Protein AF-A0A8K1DC63-F1 (afdb_monomer_lite)

Sequence (142 aa):
MRAGPGRELLTQSHGPQDRSTDWTVVTVDLSNTSQDLTVHHMGLDSEYFLIGDTAHTPLQIEIAPMIIKGKITGLMLCAHCMHPPFYLEEGQILAQAIPVPAEITADGKSPEGYWAEVVGEDRPSMACNIVCGSDCLHVDCV

Structure (mmCIF, N/CA/C/O backbone):
data_AF-A0A8K1DC63-F1
#
_entry.id   AF-A0A8K1DC63-F1
#
loop_
_atom_site.group_PDB
_atom_site.id
_atom_site.type_symbol
_atom_site.label_atom_id
_atom_site.label_alt_id
_atom_site.label_comp_id
_atom_site.label_asym_id
_atom_site.label_entity_id
_atom_site.label_seq_id
_atom_site.pdbx_PDB_ins_code
_atom_site.Cartn_x
_atom_site.Cartn_y
_atom_site.Cartn_z
_atom_site.occupancy
_atom_site.B_iso_or_equiv
_atom_site.auth_seq_id
_atom_site.auth_comp_id
_atom_site.auth_asym_id
_atom_site.auth_atom_id
_atom_site.pdbx_PDB_model_num
ATOM 1 N N . MET A 1 1 ? 21.042 17.147 -1.473 1.00 28.27 1 MET A N 1
ATOM 2 C CA . MET A 1 1 ? 19.716 16.677 -1.025 1.00 28.27 1 MET A CA 1
ATOM 3 C C . MET A 1 1 ? 19.003 16.146 -2.255 1.00 28.27 1 MET A C 1
ATOM 5 O O . MET A 1 1 ? 18.683 16.944 -3.125 1.00 28.27 1 MET A O 1
ATOM 9 N N . ARG A 1 2 ? 18.884 14.822 -2.413 1.00 24.67 2 ARG A N 1
ATOM 10 C CA . ARG A 1 2 ? 17.981 14.254 -3.424 1.00 24.67 2 ARG A CA 1
ATOM 11 C C . ARG A 1 2 ? 16.580 14.318 -2.828 1.00 24.67 2 ARG A C 1
ATOM 13 O O . ARG A 1 2 ? 16.400 13.871 -1.701 1.00 24.67 2 ARG A O 1
ATOM 20 N N . ALA A 1 3 ? 15.643 14.928 -3.544 1.00 28.52 3 ALA A N 1
ATOM 21 C CA . ALA A 1 3 ? 14.229 14.763 -3.247 1.00 28.52 3 ALA A CA 1
ATOM 22 C C . ALA A 1 3 ? 13.909 13.267 -3.388 1.00 28.52 3 ALA A C 1
ATOM 24 O O . ALA A 1 3 ? 14.286 12.664 -4.396 1.00 28.52 3 ALA A O 1
ATOM 25 N N . GLY A 1 4 ? 13.312 12.665 -2.359 1.00 37.59 4 GLY A N 1
ATOM 26 C CA . GLY A 1 4 ? 12.776 11.310 -2.468 1.00 37.59 4 GLY A CA 1
ATOM 27 C C . GLY A 1 4 ? 11.675 11.269 -3.535 1.00 37.59 4 GLY A C 1
ATOM 28 O O . GLY A 1 4 ? 11.084 12.314 -3.826 1.00 37.59 4 GLY A O 1
ATOM 29 N N . PRO A 1 5 ? 11.412 10.108 -4.154 1.00 50.84 5 PRO A N 1
ATOM 30 C CA . PRO A 1 5 ? 10.283 9.970 -5.064 1.00 50.84 5 PRO A CA 1
ATOM 31 C C . PRO A 1 5 ? 8.990 10.350 -4.327 1.00 50.84 5 PRO A C 1
ATOM 33 O O . PRO A 1 5 ? 8.779 9.923 -3.192 1.00 50.84 5 PRO A O 1
ATOM 36 N N . GLY A 1 6 ? 8.158 11.191 -4.948 1.00 62.94 6 GLY A N 1
ATOM 37 C CA . GLY A 1 6 ? 6.874 11.599 -4.379 1.00 62.94 6 GLY A CA 1
ATOM 38 C C . GLY A 1 6 ? 6.039 10.364 -4.049 1.00 62.94 6 GLY A C 1
ATOM 39 O O . GLY A 1 6 ? 5.796 9.533 -4.923 1.00 62.94 6 GLY A O 1
ATOM 40 N N . ARG A 1 7 ? 5.669 10.206 -2.776 1.00 72.88 7 ARG A N 1
ATOM 41 C CA . ARG A 1 7 ? 4.740 9.161 -2.345 1.00 72.88 7 ARG A CA 1
ATOM 42 C C . ARG A 1 7 ? 3.310 9.674 -2.414 1.00 72.88 7 ARG A C 1
ATOM 44 O O . ARG A 1 7 ? 3.044 10.834 -2.110 1.00 72.88 7 ARG A O 1
ATOM 51 N N . GLU A 1 8 ? 2.396 8.772 -2.721 1.00 82.38 8 GLU A N 1
ATOM 52 C CA . GLU A 1 8 ? 0.964 9.051 -2.750 1.00 82.38 8 GLU A CA 1
ATOM 53 C C . GLU A 1 8 ? 0.298 8.404 -1.537 1.00 82.38 8 GLU A C 1
ATOM 55 O O . GLU A 1 8 ? 0.579 7.253 -1.215 1.00 82.38 8 GLU A O 1
ATOM 60 N N . LEU A 1 9 ? -0.586 9.121 -0.845 1.00 87.50 9 LEU A N 1
ATOM 61 C CA . LEU A 1 9 ? -1.304 8.578 0.312 1.00 87.50 9 LEU A CA 1
ATOM 62 C C . LEU A 1 9 ? -2.630 7.964 -0.124 1.00 87.50 9 LEU A C 1
ATOM 64 O O . LEU A 1 9 ? -3.325 8.527 -0.970 1.00 87.50 9 LEU A O 1
ATOM 68 N N . LEU A 1 10 ? -2.994 6.838 0.485 1.00 85.56 10 LEU A N 1
ATOM 69 C CA . LEU A 1 10 ? -4.225 6.110 0.205 1.00 85.56 10 LEU A CA 1
ATOM 70 C C . LEU A 1 10 ? -5.147 6.130 1.419 1.00 85.56 10 LEU A C 1
ATOM 72 O O . LEU A 1 10 ? -4.746 5.765 2.527 1.00 85.56 10 LEU A O 1
ATOM 76 N N . THR A 1 11 ? -6.392 6.528 1.193 1.00 91.19 11 THR A N 1
ATOM 77 C CA . THR A 1 11 ? -7.428 6.638 2.217 1.00 91.19 11 THR A CA 1
ATOM 78 C C . THR A 1 11 ? -8.506 5.592 2.034 1.00 91.19 11 THR A C 1
ATOM 80 O O . THR A 1 11 ? -8.866 5.260 0.907 1.00 91.19 11 THR A O 1
ATOM 83 N N . GLN A 1 12 ? -9.080 5.115 3.133 1.00 89.50 12 GLN A N 1
ATOM 84 C CA . GLN A 1 12 ? -10.280 4.290 3.093 1.00 89.50 12 GLN A CA 1
ATOM 85 C C . GLN A 1 12 ? -11.427 5.004 2.365 1.00 89.50 12 GLN A C 1
ATOM 87 O O . GLN A 1 12 ? -11.739 6.155 2.655 1.00 89.50 12 GLN A O 1
ATOM 92 N N . SER A 1 13 ? -12.078 4.281 1.458 1.00 84.62 13 SER A N 1
ATOM 93 C CA . SER A 1 13 ? -13.110 4.814 0.553 1.00 84.62 13 SER A CA 1
ATOM 94 C C . SER A 1 13 ? -14.556 4.602 1.014 1.00 84.62 13 SER A C 1
ATOM 96 O O . SER A 1 13 ? -15.466 5.207 0.463 1.00 84.62 13 SER A O 1
ATOM 98 N N . HIS A 1 14 ? -14.790 3.717 1.982 1.00 80.56 14 HIS A N 1
ATOM 99 C CA . HIS A 1 14 ? -16.133 3.361 2.453 1.00 80.56 14 HIS A CA 1
ATOM 100 C C . HIS A 1 14 ? -16.271 3.644 3.951 1.00 80.56 14 HIS A C 1
ATOM 102 O O . HIS A 1 14 ? -15.262 3.776 4.630 1.00 80.56 14 HIS A O 1
ATOM 108 N N . GLY A 1 15 ? -17.502 3.709 4.464 1.00 69.56 15 GLY A N 1
ATOM 109 C CA . GLY A 1 15 ? -17.814 4.015 5.866 1.00 69.56 15 GLY A CA 1
ATOM 110 C C . GLY A 1 15 ? -17.191 3.077 6.916 1.00 69.56 15 GLY A C 1
ATOM 111 O O . GLY A 1 15 ? -16.532 2.093 6.565 1.00 69.56 15 GLY A O 1
ATOM 112 N N . PRO A 1 16 ? -17.416 3.361 8.213 1.00 68.50 16 PRO A N 1
ATOM 113 C CA . PRO A 1 16 ? -16.760 2.664 9.307 1.00 68.50 16 PRO A CA 1
ATOM 114 C C . PRO A 1 16 ? -16.935 1.148 9.249 1.00 68.50 16 PRO A C 1
ATOM 116 O O . PRO A 1 16 ? -18.055 0.641 9.175 1.00 68.50 16 PRO A O 1
ATOM 119 N N . GLN A 1 17 ? -15.819 0.421 9.297 1.00 73.69 17 GLN A N 1
ATOM 120 C CA . GLN A 1 17 ? -15.811 -1.041 9.255 1.00 73.69 17 GLN A CA 1
ATOM 121 C C . GLN A 1 17 ? -15.078 -1.602 10.475 1.00 73.69 17 GLN A C 1
ATOM 123 O O . GLN A 1 17 ? -13.911 -1.273 10.700 1.00 73.69 17 GLN A O 1
ATOM 128 N N . ASP A 1 18 ? -15.773 -2.460 11.226 1.00 74.75 18 ASP A N 1
ATOM 129 C CA . ASP A 1 18 ? -15.212 -3.221 12.345 1.00 74.75 18 ASP A CA 1
ATOM 130 C C . ASP A 1 18 ? -14.209 -4.259 11.828 1.00 74.75 18 ASP A C 1
ATOM 132 O O . ASP A 1 18 ? -14.467 -4.957 10.837 1.00 74.75 18 ASP A O 1
ATOM 136 N N . ARG A 1 19 ? -13.044 -4.336 12.471 1.00 79.69 19 ARG A N 1
ATOM 137 C CA . ARG A 1 19 ? -11.954 -5.226 12.070 1.00 79.69 19 ARG A CA 1
ATOM 138 C C . ARG A 1 19 ? -11.794 -6.375 13.049 1.00 79.69 19 ARG A C 1
ATOM 140 O O . ARG A 1 19 ? -11.840 -6.185 14.257 1.00 79.69 19 ARG A O 1
ATOM 147 N N . SER A 1 20 ? -11.564 -7.560 12.488 1.00 78.00 20 SER A N 1
ATOM 148 C CA . SER A 1 20 ? -11.219 -8.794 13.200 1.00 78.00 20 SER A CA 1
ATOM 149 C C . SER A 1 20 ? -9.698 -9.002 13.205 1.00 78.00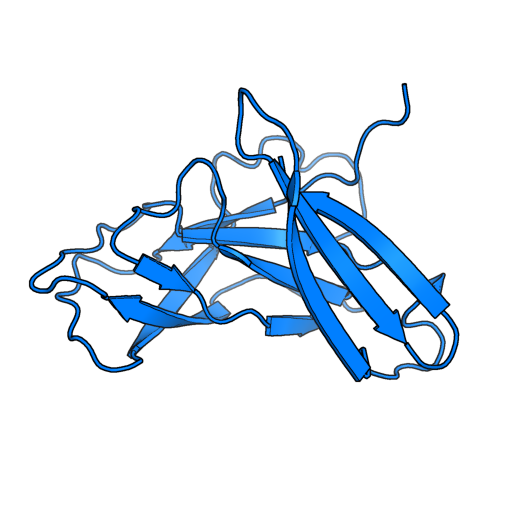 20 SER A C 1
ATOM 151 O O . SER A 1 20 ? -8.974 -8.345 12.457 1.00 78.00 20 SER A O 1
ATOM 153 N N . THR A 1 21 ? -9.228 -9.975 13.986 1.00 84.00 21 THR A N 1
ATOM 154 C CA . THR A 1 21 ? -7.865 -10.526 13.892 1.00 84.00 21 THR A CA 1
ATOM 155 C C . THR A 1 21 ? -7.606 -11.302 12.598 1.00 84.00 21 THR A C 1
ATOM 157 O O . THR A 1 21 ? -6.511 -11.806 12.396 1.00 84.00 21 THR A O 1
ATOM 160 N N . ASP A 1 22 ? -8.598 -11.464 11.725 1.00 88.38 22 ASP A N 1
ATOM 161 C CA . ASP A 1 22 ? -8.389 -12.064 10.408 1.00 88.38 22 ASP A CA 1
ATOM 162 C C . ASP A 1 22 ? -7.963 -11.004 9.386 1.00 88.38 22 ASP A C 1
ATOM 164 O O . ASP A 1 22 ? -8.317 -9.826 9.490 1.00 88.38 22 ASP A O 1
ATOM 168 N N . TRP A 1 23 ? -7.240 -11.430 8.348 1.00 90.31 23 TRP A N 1
ATOM 169 C CA . TRP A 1 23 ? -6.990 -10.586 7.182 1.00 90.31 23 TRP A CA 1
ATOM 170 C C . TRP A 1 23 ? -8.311 -10.258 6.484 1.00 90.31 23 TRP A C 1
ATOM 172 O O . TRP A 1 23 ? -9.064 -11.145 6.081 1.00 90.31 23 TRP A O 1
ATOM 182 N N . THR A 1 24 ? -8.581 -8.969 6.309 1.00 90.12 24 THR A N 1
ATOM 183 C CA . THR A 1 24 ? -9.796 -8.457 5.671 1.00 90.12 24 THR A CA 1
ATOM 184 C C . THR A 1 24 ? -9.446 -7.555 4.503 1.00 90.12 24 THR A C 1
ATOM 186 O O . THR A 1 24 ? -8.439 -6.854 4.527 1.00 90.12 24 THR A O 1
ATOM 189 N N . VAL A 1 25 ? -10.292 -7.539 3.476 1.00 90.62 25 VAL A N 1
ATOM 190 C CA . VAL A 1 25 ? -10.117 -6.611 2.358 1.00 90.62 25 VAL A CA 1
ATOM 191 C C . VAL A 1 25 ? -10.615 -5.220 2.767 1.00 90.62 25 VAL A C 1
ATOM 193 O O . VAL A 1 25 ? -11.702 -5.073 3.334 1.00 90.62 25 VAL A O 1
ATOM 196 N N . VAL A 1 26 ? -9.811 -4.198 2.487 1.00 90.75 26 VAL A N 1
ATOM 197 C CA . VAL A 1 26 ? -10.163 -2.776 2.562 1.00 90.75 26 VAL A CA 1
ATOM 198 C C . VAL A 1 26 ? -10.134 -2.193 1.163 1.00 90.75 26 VAL A C 1
ATOM 200 O O . VAL A 1 26 ? -9.275 -2.556 0.364 1.00 90.75 26 VAL A 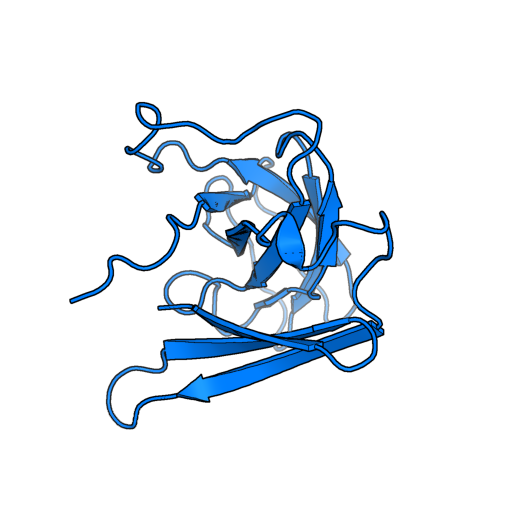O 1
ATOM 203 N N . THR A 1 27 ? -11.052 -1.278 0.867 1.00 91.81 27 THR A N 1
ATOM 204 C CA . THR A 1 27 ? -10.992 -0.511 -0.382 1.00 91.81 27 THR A CA 1
ATOM 205 C C . THR A 1 27 ? -10.409 0.862 -0.089 1.00 91.81 27 THR A C 1
ATOM 207 O O . THR A 1 27 ? -10.899 1.562 0.804 1.00 91.81 27 THR A O 1
ATOM 210 N N . VAL A 1 28 ? -9.391 1.259 -0.842 1.00 90.38 28 VAL A N 1
ATOM 211 C CA . VAL A 1 28 ? -8.705 2.541 -0.693 1.00 90.38 28 VAL A CA 1
ATOM 212 C C . VAL A 1 28 ? -8.656 3.308 -2.009 1.00 90.38 28 VAL A C 1
ATOM 214 O O . VAL A 1 28 ? -8.597 2.727 -3.093 1.00 90.38 28 VAL A O 1
ATOM 217 N N . ASP A 1 29 ? -8.639 4.625 -1.886 1.00 89.31 29 ASP A N 1
ATOM 218 C CA . ASP A 1 29 ? -8.501 5.579 -2.980 1.00 89.31 29 ASP A CA 1
ATOM 219 C C . ASP A 1 29 ? -7.359 6.553 -2.695 1.00 89.31 29 ASP A C 1
ATOM 221 O O . ASP A 1 29 ? -6.875 6.646 -1.568 1.00 89.31 29 ASP A O 1
ATOM 225 N N . LEU A 1 30 ? -6.923 7.286 -3.720 1.00 86.00 30 LEU A N 1
ATOM 226 C CA . LEU A 1 30 ? -5.966 8.379 -3.552 1.00 86.00 30 LEU A CA 1
ATOM 227 C C . LEU A 1 30 ? -6.524 9.440 -2.600 1.00 86.00 30 LEU A C 1
ATOM 229 O O . LEU A 1 30 ? -7.657 9.898 -2.752 1.00 86.00 30 LEU A O 1
ATOM 233 N N . SER A 1 31 ? -5.697 9.867 -1.651 1.00 78.25 31 SER A N 1
ATOM 234 C CA . SER A 1 31 ? -6.042 10.939 -0.727 1.00 78.25 31 SER A CA 1
ATOM 235 C C . SER A 1 31 ? -6.177 12.275 -1.456 1.00 78.25 31 SER A C 1
ATOM 237 O O . SER A 1 31 ? -5.286 12.688 -2.199 1.00 78.25 31 SER A O 1
ATOM 239 N N . ASN A 1 32 ? -7.224 13.036 -1.127 1.00 66.81 32 ASN A N 1
ATOM 240 C CA . ASN A 1 32 ? -7.397 14.422 -1.582 1.00 66.81 32 ASN A CA 1
ATOM 241 C C . ASN A 1 32 ? -6.295 15.375 -1.069 1.00 66.81 32 ASN A C 1
ATOM 243 O O . ASN A 1 32 ? -6.179 16.501 -1.548 1.00 66.81 32 ASN A O 1
ATOM 247 N N . THR A 1 33 ? -5.502 14.955 -0.073 1.00 55.78 33 THR A N 1
ATOM 248 C CA . THR A 1 33 ? -4.337 15.707 0.427 1.00 55.78 33 THR A CA 1
ATOM 249 C C . THR A 1 33 ? -3.073 15.491 -0.396 1.00 55.78 33 THR A C 1
ATOM 251 O O . THR A 1 33 ? -2.066 16.138 -0.103 1.00 55.78 33 THR A O 1
ATOM 254 N N . SER A 1 34 ? -3.106 14.634 -1.422 1.00 58.62 34 SER A N 1
ATOM 255 C CA . SER A 1 34 ? -2.030 14.566 -2.407 1.00 58.62 34 SER A CA 1
ATOM 256 C C . SER A 1 34 ? -2.024 15.850 -3.244 1.00 58.62 34 SER A C 1
ATOM 258 O O . SER A 1 34 ? -2.685 15.984 -4.272 1.00 58.62 34 SER A O 1
ATOM 260 N N . GLN A 1 35 ? -1.349 16.872 -2.718 1.00 46.09 35 GLN A N 1
ATOM 261 C CA . GLN A 1 35 ? -1.290 18.218 -3.285 1.00 46.09 35 GLN A CA 1
ATOM 262 C C . GLN A 1 35 ? -0.203 18.375 -4.359 1.00 46.09 35 GLN A C 1
ATOM 264 O O . GLN A 1 35 ? 0.103 19.506 -4.725 1.00 46.09 35 GLN A O 1
ATOM 269 N N . ASP A 1 36 ? 0.348 17.287 -4.909 1.00 45.25 36 ASP A N 1
ATOM 270 C CA . ASP A 1 36 ? 1.388 17.358 -5.949 1.00 45.25 36 ASP A CA 1
ATOM 271 C C . ASP A 1 36 ? 0.950 16.765 -7.300 1.00 45.25 36 ASP A C 1
ATOM 273 O O . ASP A 1 36 ? 1.717 16.167 -8.050 1.00 45.25 36 ASP A O 1
ATOM 277 N N . LEU A 1 37 ? -0.315 16.989 -7.668 1.00 44.50 37 LEU A N 1
ATOM 278 C CA . LEU A 1 37 ? -0.888 16.570 -8.956 1.00 44.50 37 LEU A CA 1
ATOM 279 C C . LEU A 1 37 ? -0.354 17.346 -10.180 1.00 44.50 37 LEU A C 1
ATOM 281 O O . LEU A 1 37 ? -0.929 17.244 -11.265 1.00 44.50 37 LEU A O 1
ATOM 285 N N . THR A 1 38 ? 0.736 18.110 -10.053 1.00 39.59 38 THR A N 1
ATOM 286 C CA . THR A 1 38 ? 1.300 18.883 -11.176 1.00 39.59 38 THR A CA 1
ATOM 287 C C . THR A 1 38 ? 2.617 18.378 -11.744 1.00 39.59 38 THR A C 1
ATOM 289 O O . THR A 1 38 ? 3.086 18.969 -12.715 1.00 39.59 38 THR A O 1
ATOM 292 N N . VAL A 1 39 ? 3.198 17.275 -11.264 1.00 37.72 39 VAL A N 1
ATOM 293 C CA . VAL A 1 39 ? 4.413 16.738 -11.896 1.00 37.72 39 VAL A CA 1
ATOM 294 C C . VAL A 1 39 ? 4.356 15.221 -12.033 1.00 37.72 39 VAL A C 1
ATOM 296 O O . VAL A 1 39 ? 4.903 14.509 -11.213 1.00 37.72 39 VAL A O 1
ATOM 299 N N . HIS A 1 40 ? 3.757 14.786 -13.150 1.00 44.66 40 HIS A N 1
ATOM 300 C CA . HIS A 1 40 ? 4.119 13.605 -13.950 1.00 44.66 40 HIS A CA 1
ATOM 301 C C . HIS A 1 40 ? 4.146 12.209 -13.261 1.00 44.66 40 HIS A C 1
ATOM 303 O O . HIS A 1 40 ? 4.518 12.037 -12.117 1.00 44.66 40 HIS A O 1
ATOM 309 N N . HIS A 1 41 ? 3.837 11.156 -14.030 1.00 47.69 41 HIS A N 1
ATOM 310 C CA . HIS A 1 41 ? 4.155 9.736 -13.743 1.00 47.69 41 HIS A CA 1
ATOM 311 C C . HIS A 1 41 ? 3.097 8.805 -13.120 1.00 47.69 41 HIS A C 1
ATOM 313 O O . HIS A 1 41 ? 3.434 7.659 -12.851 1.00 47.69 41 HIS A O 1
ATOM 319 N N . MET A 1 42 ? 1.813 9.163 -13.033 1.00 53.75 42 MET A N 1
ATOM 320 C CA . MET A 1 42 ? 0.730 8.162 -12.869 1.00 53.75 42 MET A CA 1
ATOM 321 C C . MET A 1 42 ? 0.308 7.579 -14.231 1.00 53.75 42 MET A C 1
ATOM 323 O O . MET A 1 42 ? -0.840 7.693 -14.666 1.00 53.75 42 MET A O 1
ATOM 327 N N . GLY A 1 43 ? 1.284 7.043 -14.969 1.00 55.19 43 GLY A N 1
ATOM 328 C CA . GLY A 1 43 ? 1.073 6.411 -16.269 1.00 55.19 43 GLY A CA 1
ATOM 329 C C . GLY A 1 43 ? 0.397 5.047 -16.129 1.00 55.19 43 GLY A C 1
ATOM 330 O O . GLY A 1 43 ? 0.513 4.387 -15.102 1.00 55.19 43 GLY A O 1
ATOM 331 N N . LEU A 1 44 ? -0.290 4.594 -17.183 1.00 57.06 44 LEU A N 1
ATOM 332 C CA . LEU A 1 44 ? -0.841 3.229 -17.245 1.00 57.06 44 LEU A CA 1
ATOM 333 C C . LEU A 1 44 ? 0.245 2.145 -17.097 1.00 57.06 44 LEU A C 1
ATOM 335 O O . LEU A 1 44 ? -0.075 1.032 -16.693 1.00 57.06 44 LEU A O 1
ATOM 339 N N . ASP A 1 45 ? 1.501 2.504 -17.366 1.00 63.56 45 ASP A N 1
ATOM 340 C CA . ASP A 1 45 ? 2.668 1.622 -17.318 1.00 63.56 45 ASP A CA 1
ATOM 341 C C . ASP A 1 45 ? 3.529 1.816 -16.052 1.00 63.56 45 ASP A C 1
ATOM 343 O O . ASP A 1 45 ? 4.624 1.265 -15.965 1.00 63.56 45 ASP A O 1
ATOM 347 N N . SER A 1 46 ? 3.071 2.608 -15.074 1.00 74.12 46 SER A N 1
ATOM 348 C CA . SER A 1 46 ? 3.790 2.802 -13.807 1.00 74.12 46 SER A CA 1
ATOM 349 C C . SER A 1 46 ? 3.530 1.647 -12.841 1.00 74.12 46 SER A C 1
ATOM 351 O O . SER A 1 46 ? 2.402 1.163 -12.737 1.00 74.12 46 SER A O 1
ATOM 353 N N . GLU A 1 47 ? 4.556 1.237 -12.096 1.00 80.25 47 GLU A N 1
ATOM 354 C CA . GLU A 1 47 ? 4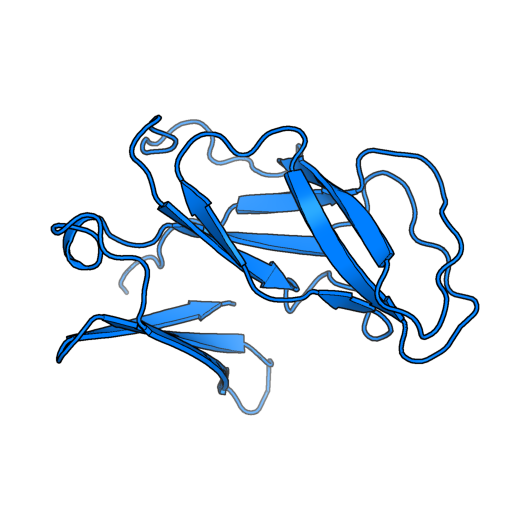.427 0.272 -11.002 1.00 80.25 47 GLU A CA 1
ATOM 355 C C . GLU A 1 47 ? 4.547 0.969 -9.648 1.00 80.25 47 GLU A C 1
ATOM 357 O O . GLU A 1 47 ? 5.343 1.895 -9.487 1.00 80.25 47 GLU A O 1
ATOM 362 N N . TYR A 1 48 ? 3.770 0.513 -8.669 1.00 81.50 48 TYR A N 1
ATOM 363 C CA . TYR A 1 48 ? 3.779 1.047 -7.311 1.00 81.50 48 TYR A CA 1
ATOM 364 C C . TYR A 1 48 ? 3.918 -0.068 -6.292 1.00 81.50 48 TYR A C 1
ATOM 366 O O . TYR A 1 48 ? 3.248 -1.096 -6.390 1.00 81.50 48 TYR A O 1
ATOM 374 N N . PHE A 1 49 ? 4.740 0.184 -5.281 1.00 84.06 49 PHE A N 1
ATOM 375 C CA . PHE A 1 49 ? 4.788 -0.592 -4.057 1.00 84.06 49 PHE A CA 1
ATOM 376 C C . PHE A 1 49 ? 3.856 0.051 -3.031 1.00 84.06 49 PHE A C 1
ATOM 378 O O . PHE A 1 49 ? 4.020 1.214 -2.663 1.00 84.06 49 PHE A O 1
ATOM 385 N N . LEU A 1 50 ? 2.849 -0.703 -2.613 1.00 87.88 50 LEU A N 1
ATOM 386 C CA . LEU A 1 50 ? 1.853 -0.310 -1.631 1.00 87.88 50 LEU A CA 1
ATOM 387 C C . LEU A 1 50 ? 2.218 -0.924 -0.288 1.00 87.88 50 LEU A C 1
ATOM 389 O O . LEU A 1 50 ? 2.445 -2.130 -0.198 1.00 87.88 50 LEU A O 1
ATOM 393 N N . ILE A 1 51 ? 2.241 -0.103 0.753 1.00 89.06 51 ILE A N 1
ATOM 394 C CA . ILE A 1 51 ? 2.531 -0.526 2.125 1.00 89.06 51 ILE A CA 1
ATOM 395 C C . ILE A 1 51 ? 1.822 0.405 3.108 1.00 89.06 51 ILE A C 1
ATOM 397 O O . ILE A 1 51 ? 1.433 1.511 2.736 1.00 89.06 51 ILE A O 1
ATOM 401 N N . GLY A 1 52 ? 1.658 -0.020 4.362 1.00 89.25 52 GLY A N 1
ATOM 402 C CA . GLY A 1 52 ? 1.216 0.870 5.436 1.00 89.25 52 GLY A CA 1
ATOM 403 C C . GLY A 1 52 ? 2.052 2.156 5.484 1.00 89.25 52 GLY A C 1
ATOM 404 O O . GLY A 1 52 ? 3.279 2.137 5.358 1.00 89.25 52 GLY A O 1
ATOM 405 N N . ASP A 1 53 ? 1.381 3.290 5.640 1.00 87.88 53 ASP A N 1
ATOM 406 C CA . ASP A 1 53 ? 2.033 4.567 5.918 1.00 87.88 53 ASP A CA 1
ATOM 407 C C . ASP A 1 53 ? 2.514 4.615 7.379 1.00 87.88 53 ASP A C 1
ATOM 409 O O . ASP A 1 53 ? 1.734 4.362 8.298 1.00 87.88 53 ASP A O 1
ATOM 413 N N . THR A 1 54 ? 3.787 4.943 7.595 1.00 80.88 54 THR A N 1
ATOM 414 C CA . THR A 1 54 ? 4.440 4.992 8.918 1.00 80.88 54 THR A CA 1
ATOM 415 C C . THR A 1 54 ? 3.827 6.011 9.870 1.00 80.88 54 THR A C 1
ATOM 417 O O . THR A 1 54 ? 3.837 5.807 11.083 1.00 80.88 54 THR A O 1
ATOM 420 N N . ALA A 1 55 ? 3.328 7.126 9.340 1.00 83.31 55 ALA A N 1
ATOM 421 C CA . ALA A 1 55 ? 2.885 8.264 10.132 1.00 83.31 55 ALA A CA 1
ATOM 422 C C . ALA A 1 55 ? 1.379 8.236 10.423 1.00 83.31 55 ALA A C 1
ATOM 424 O O . ALA A 1 55 ? 0.946 8.771 11.443 1.00 83.31 55 ALA A O 1
ATOM 425 N N . HIS A 1 56 ? 0.585 7.635 9.537 1.00 88.12 56 HIS A N 1
ATOM 426 C CA . HIS A 1 56 ? -0.869 7.766 9.558 1.00 88.12 56 HIS A CA 1
ATOM 427 C C . HIS A 1 56 ? -1.619 6.439 9.663 1.00 88.12 56 HIS A C 1
ATOM 429 O O . HIS A 1 56 ? -2.772 6.455 10.104 1.00 88.12 56 HIS A O 1
ATOM 435 N N . THR A 1 57 ? -1.009 5.307 9.292 1.00 89.75 57 THR A N 1
ATOM 436 C CA . THR A 1 57 ? -1.665 4.007 9.495 1.00 89.75 57 THR A CA 1
ATOM 437 C C . THR A 1 57 ? -1.842 3.795 10.990 1.00 89.75 57 THR A C 1
ATOM 439 O O . THR A 1 57 ? -0.862 3.893 11.736 1.00 89.75 57 THR A O 1
ATOM 442 N N . PRO A 1 58 ? -3.062 3.513 11.473 1.00 90.56 58 PRO A N 1
ATOM 443 C CA . PRO A 1 58 ? -3.257 3.243 12.886 1.00 90.56 58 PRO A CA 1
ATOM 444 C C . PRO A 1 58 ? -2.362 2.090 13.344 1.00 90.56 58 PRO A C 1
ATOM 446 O O . PRO A 1 58 ? -2.347 1.045 12.708 1.00 90.56 58 PRO A O 1
ATOM 449 N N . LEU A 1 59 ? -1.690 2.232 14.490 1.00 88.00 59 LEU A N 1
ATOM 450 C CA . LEU A 1 59 ? -0.782 1.210 15.051 1.00 88.00 59 LEU A CA 1
ATOM 451 C C . LEU A 1 59 ? -1.432 -0.168 15.276 1.00 88.00 59 LEU A C 1
ATOM 453 O O . LEU A 1 59 ? -0.750 -1.152 15.536 1.00 88.00 59 LEU A O 1
ATOM 457 N N . GLN A 1 60 ? -2.761 -0.226 15.251 1.00 90.06 60 GLN A N 1
ATOM 458 C CA . GLN A 1 60 ? -3.550 -1.440 15.437 1.00 90.06 60 GLN A CA 1
ATOM 459 C C . GLN A 1 60 ? -3.808 -2.171 14.115 1.00 90.06 60 GLN A C 1
ATOM 461 O O . GLN A 1 60 ? -4.330 -3.284 14.144 1.00 90.06 60 GLN A O 1
ATOM 466 N N . ILE A 1 61 ? -3.476 -1.542 12.984 1.00 91.25 61 ILE A N 1
ATOM 467 C CA . ILE A 1 61 ? -3.702 -2.032 11.633 1.00 91.25 61 ILE A CA 1
ATOM 468 C C . ILE A 1 61 ? -2.369 -2.300 10.953 1.00 91.25 61 ILE A C 1
ATOM 470 O O . ILE A 1 61 ? -1.510 -1.431 10.836 1.00 91.25 61 ILE A O 1
ATOM 474 N N . GLU A 1 62 ? -2.246 -3.512 10.440 1.00 90.88 62 GLU A N 1
ATOM 475 C CA . GLU A 1 62 ? -1.190 -3.917 9.532 1.00 90.88 62 GLU A CA 1
ATOM 476 C C . GLU A 1 62 ? -1.763 -3.993 8.116 1.00 90.88 62 GLU A C 1
ATOM 478 O O . GLU A 1 62 ? -2.837 -4.560 7.903 1.00 90.88 62 GLU A O 1
ATOM 483 N N . ILE A 1 63 ? -1.054 -3.423 7.143 1.00 91.62 63 ILE A N 1
ATOM 484 C CA . ILE A 1 63 ? -1.397 -3.529 5.724 1.00 91.62 63 ILE A CA 1
ATOM 485 C C . ILE A 1 63 ? -0.425 -4.493 5.064 1.00 91.62 63 ILE A C 1
ATOM 487 O O . ILE A 1 63 ? 0.787 -4.290 5.134 1.00 91.62 63 ILE A O 1
ATOM 491 N N . ALA A 1 64 ? -0.961 -5.511 4.390 1.00 88.88 64 ALA A N 1
ATOM 492 C CA . ALA A 1 64 ? -0.151 -6.425 3.607 1.00 88.88 64 ALA A CA 1
ATOM 493 C C . ALA A 1 64 ? 0.486 -5.666 2.429 1.00 88.88 64 ALA A C 1
ATOM 495 O O . ALA A 1 64 ? -0.242 -5.062 1.631 1.00 88.88 64 ALA A O 1
ATOM 496 N N . PRO A 1 65 ? 1.817 -5.704 2.292 1.00 86.81 65 PRO A N 1
ATOM 497 C CA . PRO A 1 65 ? 2.492 -5.078 1.169 1.00 86.81 65 PRO A CA 1
ATOM 498 C C . PRO A 1 65 ? 2.108 -5.715 -0.173 1.00 86.81 65 PRO A C 1
ATOM 500 O O . PRO A 1 65 ? 1.928 -6.930 -0.288 1.00 86.81 65 PRO A O 1
ATOM 503 N N . MET A 1 66 ? 1.986 -4.883 -1.206 1.00 85.50 66 MET A N 1
ATOM 504 C CA . MET A 1 66 ? 1.530 -5.287 -2.539 1.00 85.50 66 MET A CA 1
ATOM 505 C C . MET A 1 66 ? 2.238 -4.480 -3.625 1.00 85.50 66 MET A C 1
ATOM 507 O O . MET A 1 66 ? 2.590 -3.326 -3.418 1.00 85.50 66 MET A O 1
ATOM 511 N N . ILE A 1 67 ? 2.403 -5.068 -4.810 1.00 82.69 67 ILE A N 1
ATOM 512 C CA . ILE A 1 67 ? 2.843 -4.349 -6.008 1.00 82.69 67 ILE A CA 1
ATOM 513 C C . ILE A 1 67 ? 1.689 -4.281 -6.996 1.00 82.69 67 ILE A C 1
ATOM 515 O O . ILE A 1 67 ? 1.035 -5.292 -7.255 1.00 82.69 67 ILE A O 1
ATOM 519 N N . ILE A 1 68 ? 1.452 -3.099 -7.557 1.00 82.19 68 ILE A N 1
ATOM 520 C CA . ILE A 1 68 ? 0.423 -2.873 -8.574 1.00 82.19 68 ILE A CA 1
ATOM 521 C C . ILE A 1 68 ? 1.018 -2.202 -9.807 1.00 82.19 68 ILE A C 1
ATOM 523 O O . ILE A 1 68 ? 1.999 -1.469 -9.703 1.00 82.19 68 ILE A O 1
ATOM 527 N N . LYS A 1 69 ? 0.394 -2.419 -10.968 1.00 80.00 69 LYS A N 1
ATOM 528 C CA . LYS A 1 69 ? 0.683 -1.668 -12.194 1.00 80.00 69 LYS A CA 1
ATOM 529 C C . LYS A 1 69 ? -0.528 -0.831 -12.592 1.00 80.00 69 LYS A C 1
ATOM 531 O O . LYS A 1 69 ? -1.665 -1.294 -12.485 1.00 80.00 69 LYS A O 1
ATOM 536 N N . GLY A 1 70 ? -0.283 0.368 -13.098 1.00 75.19 70 GLY A N 1
ATOM 537 C CA . GLY A 1 70 ? -1.307 1.254 -13.633 1.00 75.19 70 GLY A CA 1
ATOM 538 C C . GLY A 1 70 ? -1.940 2.173 -12.590 1.00 75.19 70 GLY A C 1
ATOM 539 O O . GLY A 1 70 ? -1.275 2.692 -11.698 1.00 75.19 70 GLY A O 1
ATOM 540 N N . LYS A 1 71 ? -3.237 2.455 -12.758 1.00 75.00 71 LYS A N 1
ATOM 541 C CA . LYS A 1 71 ? -3.929 3.509 -12.003 1.00 75.00 71 LYS A CA 1
ATOM 542 C C . LYS A 1 71 ? -4.281 3.079 -10.581 1.00 75.00 71 LYS A C 1
ATOM 544 O O . LYS A 1 71 ? -4.842 2.010 -10.364 1.00 75.00 71 LYS A O 1
ATOM 549 N N . ILE A 1 72 ? -4.051 3.991 -9.641 1.00 73.81 72 ILE A N 1
ATOM 550 C CA . ILE A 1 72 ? -4.427 3.867 -8.232 1.00 73.81 72 ILE A CA 1
ATOM 551 C C . ILE A 1 72 ? -5.847 4.420 -8.055 1.00 73.81 72 ILE A C 1
ATOM 553 O O . ILE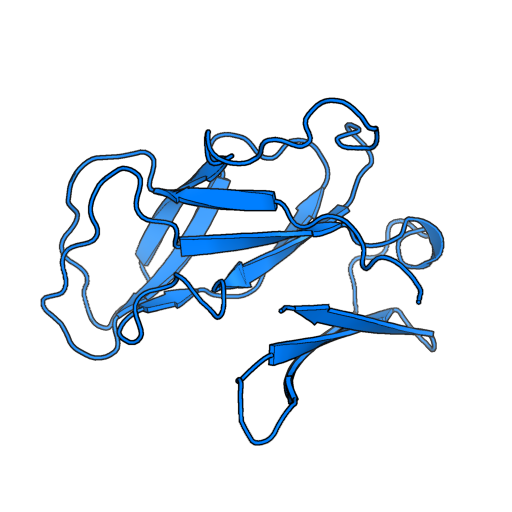 A 1 72 ? -6.046 5.606 -7.802 1.00 73.81 72 ILE A O 1
ATOM 557 N N . THR A 1 73 ? -6.866 3.594 -8.273 1.00 77.44 73 THR A N 1
ATOM 558 C CA . THR A 1 73 ? -8.271 3.977 -8.046 1.00 77.44 73 THR A CA 1
ATOM 559 C C . THR A 1 73 ? -9.071 2.744 -7.648 1.00 77.44 73 THR A C 1
ATOM 561 O O . THR A 1 73 ? -8.991 1.729 -8.338 1.00 77.44 73 THR A O 1
ATOM 564 N N . GLY A 1 74 ? -9.831 2.824 -6.555 1.00 78.81 74 GLY A N 1
ATOM 565 C CA . GLY A 1 74 ? -10.644 1.731 -6.025 1.00 78.81 74 GLY A CA 1
ATOM 566 C C . GLY A 1 74 ? -9.830 0.482 -5.686 1.00 78.81 74 GLY A C 1
ATOM 567 O O . GLY A 1 74 ? -10.262 -0.633 -5.979 1.00 78.81 74 GLY A O 1
ATOM 568 N N . LEU A 1 75 ? -8.626 0.656 -5.135 1.00 87.88 75 LEU A N 1
ATOM 569 C CA . LEU A 1 75 ? -7.713 -0.451 -4.864 1.00 87.88 75 LEU A CA 1
ATOM 570 C C . LEU A 1 75 ? -8.180 -1.272 -3.667 1.00 87.88 75 LEU A C 1
ATOM 572 O O . LEU A 1 75 ? -8.658 -0.730 -2.675 1.00 87.88 75 LEU A O 1
ATOM 576 N N . MET A 1 76 ? -7.970 -2.583 -3.736 1.00 90.56 76 MET A N 1
ATOM 577 C CA . MET A 1 76 ? -8.244 -3.504 -2.638 1.00 90.56 76 MET A CA 1
ATOM 578 C C . MET A 1 76 ? -6.934 -3.901 -1.957 1.00 90.56 76 MET A C 1
ATOM 580 O O . MET A 1 76 ? -6.066 -4.488 -2.598 1.00 90.56 76 MET A O 1
ATOM 584 N N . LEU A 1 77 ? -6.800 -3.603 -0.664 1.00 91.44 77 LEU A N 1
ATOM 585 C CA . LEU A 1 77 ? -5.666 -4.030 0.161 1.00 91.44 77 LEU A CA 1
ATOM 586 C C . LEU A 1 77 ? -6.124 -5.048 1.202 1.00 91.44 77 LEU A C 1
ATOM 588 O O . LEU A 1 77 ? -7.276 -5.027 1.632 1.00 91.44 77 LEU A O 1
ATOM 592 N N . CYS A 1 78 ? -5.217 -5.919 1.639 1.00 92.00 78 CYS A N 1
ATOM 593 C CA . CYS A 1 78 ? -5.457 -6.775 2.797 1.00 92.00 78 CYS A CA 1
ATOM 594 C C . CYS A 1 78 ? -4.976 -6.053 4.059 1.00 92.00 78 CYS A C 1
ATOM 596 O O . CYS A 1 78 ? -3.821 -5.640 4.134 1.00 92.00 78 CYS A O 1
ATOM 598 N N . ALA A 1 79 ? -5.860 -5.924 5.043 1.00 91.75 79 ALA A N 1
ATOM 599 C CA . ALA A 1 79 ? -5.592 -5.317 6.336 1.00 91.75 79 ALA A CA 1
ATOM 600 C C . ALA A 1 79 ? -5.863 -6.316 7.465 1.00 91.75 79 ALA A C 1
ATOM 602 O O . ALA A 1 79 ? -6.860 -7.043 7.434 1.00 91.75 79 ALA A O 1
ATOM 603 N N . HIS A 1 80 ? -5.003 -6.319 8.473 1.00 90.69 80 HIS A N 1
ATOM 604 C CA . HIS A 1 80 ? -5.097 -7.161 9.659 1.00 90.69 80 HIS A CA 1
ATOM 605 C C . HIS A 1 80 ? -5.159 -6.279 10.908 1.00 90.69 80 HIS A C 1
ATOM 607 O O . HIS A 1 80 ? -4.372 -5.342 11.041 1.00 90.69 80 HIS A O 1
ATOM 613 N N . CYS A 1 81 ? -6.107 -6.544 11.815 1.00 91.50 81 CYS A N 1
ATOM 614 C CA . CYS A 1 81 ? -6.200 -5.821 13.081 1.00 91.50 81 CYS A CA 1
ATOM 615 C C . CYS A 1 81 ? -5.590 -6.633 14.220 1.00 91.50 81 CYS A C 1
ATOM 617 O O . CYS A 1 81 ? -6.088 -7.694 14.583 1.00 91.50 81 CYS A O 1
ATOM 619 N N . MET A 1 82 ? -4.541 -6.092 14.833 1.00 87.31 82 MET A N 1
ATOM 620 C CA . MET A 1 82 ? -3.825 -6.770 15.914 1.00 87.31 82 MET A CA 1
ATOM 621 C C . MET A 1 82 ? -4.625 -6.823 17.225 1.00 87.31 82 MET A C 1
ATOM 623 O O . MET A 1 82 ? -4.410 -7.720 18.037 1.00 87.31 82 MET A O 1
ATOM 627 N N . HIS A 1 83 ? -5.524 -5.858 17.453 1.00 86.44 83 HIS A N 1
ATOM 628 C CA . HIS A 1 83 ? -6.230 -5.679 18.728 1.00 86.44 83 HIS A CA 1
ATOM 629 C C . HIS A 1 83 ? -7.701 -5.262 18.523 1.00 86.44 83 HIS A C 1
ATOM 631 O O . HIS A 1 83 ? -8.043 -4.104 18.764 1.00 86.44 83 HIS A O 1
ATOM 637 N N . PRO A 1 84 ? -8.585 -6.168 18.071 1.00 84.69 84 PRO A N 1
ATOM 638 C CA . PRO A 1 84 ? -9.986 -5.835 17.837 1.00 84.69 84 PRO A CA 1
ATOM 639 C C . PRO A 1 84 ? -10.799 -5.669 19.142 1.00 84.69 84 PRO A C 1
ATOM 641 O O . PRO A 1 84 ? -10.433 -6.241 20.175 1.00 84.69 84 PRO A O 1
ATOM 644 N N . PRO A 1 85 ? -11.939 -4.948 19.106 1.00 86.06 85 PRO A N 1
ATOM 645 C CA . PRO A 1 85 ? -12.501 -4.279 17.932 1.00 86.06 85 PRO A CA 1
ATOM 646 C C . PRO A 1 85 ? -11.780 -2.962 17.622 1.00 86.06 85 PRO A C 1
ATOM 648 O O . PRO A 1 85 ? -11.484 -2.174 18.522 1.00 86.06 85 PRO A O 1
ATOM 651 N N . PHE A 1 86 ? -11.552 -2.705 16.335 1.00 84.69 86 PHE A N 1
ATOM 652 C CA . PHE A 1 86 ? -11.056 -1.421 15.845 1.00 84.69 86 PHE A CA 1
ATOM 653 C C . PHE A 1 86 ? -11.871 -0.969 14.640 1.00 84.69 86 PHE A C 1
ATOM 655 O O . PHE A 1 86 ? -12.084 -1.735 13.699 1.00 84.69 86 PHE A O 1
ATOM 662 N N . TYR A 1 87 ? -12.302 0.290 14.673 1.00 86.06 87 TYR A N 1
ATOM 663 C CA . TYR A 1 87 ? -13.120 0.892 13.631 1.00 86.06 87 TYR A CA 1
ATOM 664 C C . TYR A 1 87 ? -12.252 1.765 12.742 1.00 86.06 87 TYR A C 1
ATOM 666 O O . TYR A 1 87 ? -11.539 2.652 13.208 1.00 86.06 87 TYR A O 1
ATOM 674 N N . LEU A 1 88 ? -12.321 1.481 11.450 1.00 87.31 88 LEU A N 1
ATOM 675 C CA . LEU A 1 88 ? -11.626 2.228 10.420 1.00 87.31 88 LEU A CA 1
ATOM 676 C C . LEU A 1 88 ? -12.600 3.202 9.764 1.00 87.31 88 LEU A C 1
ATOM 678 O O . LEU A 1 88 ? -13.561 2.740 9.160 1.00 87.31 88 LEU A O 1
ATOM 682 N N . GLU A 1 89 ? -12.378 4.509 9.924 1.00 89.19 89 GLU A N 1
ATOM 683 C CA . GLU A 1 89 ? -13.245 5.585 9.420 1.00 89.19 89 GLU A CA 1
ATOM 684 C C . GLU A 1 89 ? -12.968 5.933 7.949 1.00 89.19 89 GLU A C 1
ATOM 686 O O . GLU A 1 89 ? -11.827 5.913 7.483 1.00 89.19 89 GLU A O 1
ATOM 691 N N . GLU A 1 90 ? -14.011 6.330 7.219 1.00 90.62 90 GLU A N 1
ATOM 692 C CA . GLU A 1 90 ? -13.867 6.823 5.844 1.00 90.62 90 GLU A CA 1
ATOM 693 C C . GLU A 1 90 ? -12.914 8.030 5.788 1.00 90.62 90 GLU A C 1
ATOM 695 O O . GLU A 1 90 ? -12.970 8.932 6.625 1.00 90.62 90 GLU A O 1
ATOM 700 N N . GLY A 1 91 ? -12.016 8.046 4.802 1.00 89.38 91 GLY A N 1
ATOM 701 C CA . GLY A 1 91 ? -10.988 9.076 4.671 1.00 89.38 91 GLY A CA 1
ATOM 702 C C . GLY A 1 91 ? -9.746 8.867 5.548 1.00 89.38 91 GLY A C 1
ATOM 703 O O . GLY A 1 91 ? -8.784 9.619 5.398 1.00 89.38 91 GLY A O 1
ATOM 704 N N . GLN A 1 92 ? -9.706 7.850 6.420 1.00 90.75 92 GLN A N 1
ATOM 705 C CA . GLN A 1 92 ? -8.498 7.507 7.178 1.00 90.75 92 GLN A CA 1
ATOM 706 C C . GLN A 1 92 ? -7.383 7.071 6.221 1.00 90.75 92 GLN A C 1
ATOM 708 O O . GLN A 1 92 ? -7.582 6.171 5.401 1.00 90.75 92 GLN A O 1
ATOM 713 N N . ILE A 1 93 ? -6.198 7.676 6.342 1.00 91.19 93 ILE A N 1
ATOM 714 C CA . ILE A 1 93 ? -5.007 7.230 5.608 1.00 91.19 93 ILE A CA 1
ATOM 715 C C . ILE A 1 93 ? -4.583 5.872 6.170 1.00 91.19 93 ILE A C 1
ATOM 717 O O . ILE A 1 93 ? -4.397 5.721 7.379 1.00 91.19 93 ILE A O 1
ATOM 721 N N . LEU A 1 94 ? -4.449 4.896 5.277 1.00 91.06 94 LEU A N 1
ATOM 722 C CA . LEU A 1 94 ? -4.117 3.511 5.607 1.00 91.06 94 LEU A CA 1
ATOM 723 C C . LEU A 1 94 ? -2.807 3.047 4.991 1.00 91.06 94 LEU A C 1
ATOM 725 O O . LEU A 1 94 ? -2.167 2.146 5.515 1.00 91.06 94 LEU A O 1
ATOM 729 N N . ALA A 1 95 ? -2.447 3.595 3.841 1.00 91.12 95 ALA A N 1
ATOM 730 C CA . ALA A 1 95 ? -1.308 3.123 3.084 1.00 91.12 95 ALA A CA 1
ATOM 731 C C . ALA A 1 95 ? -0.679 4.272 2.307 1.00 91.12 95 ALA A C 1
ATOM 733 O O . ALA A 1 95 ? -1.276 5.333 2.120 1.00 91.12 95 ALA A O 1
ATOM 734 N N . GLN A 1 96 ? 0.526 4.021 1.830 1.00 87.94 96 GLN A N 1
ATOM 735 C CA . GLN A 1 96 ? 1.229 4.846 0.871 1.00 87.94 96 GLN A CA 1
ATOM 736 C C . GLN A 1 96 ? 1.526 4.016 -0.376 1.00 87.94 96 GLN A C 1
ATOM 738 O O . GLN A 1 96 ? 1.790 2.814 -0.288 1.00 87.94 96 GLN A O 1
ATOM 743 N N . ALA A 1 97 ? 1.486 4.665 -1.531 1.00 85.62 97 ALA A N 1
ATOM 744 C CA . ALA A 1 97 ? 1.965 4.133 -2.787 1.00 85.62 97 ALA A CA 1
ATOM 745 C C . ALA A 1 97 ? 3.289 4.802 -3.137 1.00 85.62 97 ALA A C 1
ATOM 747 O O . ALA A 1 97 ? 3.393 6.027 -3.226 1.00 85.62 97 ALA A O 1
ATOM 748 N N . ILE A 1 98 ? 4.300 3.972 -3.340 1.00 81.25 98 ILE A N 1
ATOM 749 C CA . ILE A 1 98 ? 5.652 4.396 -3.657 1.00 81.25 98 ILE A CA 1
ATOM 750 C C . ILE A 1 98 ? 5.924 3.985 -5.102 1.00 81.25 98 ILE A C 1
ATOM 752 O O . ILE A 1 98 ? 5.836 2.792 -5.405 1.00 81.25 98 ILE A O 1
ATOM 756 N N . PRO A 1 99 ? 6.237 4.926 -6.008 1.00 78.25 99 PRO A N 1
ATOM 757 C CA . PRO A 1 99 ? 6.542 4.576 -7.385 1.00 78.25 99 PRO A CA 1
ATOM 758 C C . PRO A 1 99 ? 7.806 3.715 -7.429 1.00 78.25 99 PRO A C 1
ATOM 760 O O . PRO A 1 99 ? 8.834 4.062 -6.847 1.00 78.25 99 PRO A O 1
ATOM 763 N N . VAL A 1 100 ? 7.724 2.597 -8.142 1.00 75.44 100 VAL A N 1
ATOM 764 C CA . VAL A 1 100 ? 8.856 1.721 -8.431 1.00 75.44 100 VAL A CA 1
ATOM 765 C C . VAL A 1 100 ? 9.475 2.203 -9.748 1.00 75.44 100 VAL A C 1
ATOM 767 O O . VAL A 1 100 ? 8.801 2.180 -10.780 1.00 75.44 100 VAL A O 1
ATOM 770 N N . PRO A 1 101 ? 10.734 2.676 -9.751 1.00 69.81 101 PRO A N 1
ATOM 771 C CA . PRO A 1 101 ? 11.428 3.089 -10.963 1.00 69.81 101 PRO A CA 1
ATOM 772 C C . PRO A 1 101 ? 11.356 2.044 -12.084 1.00 69.81 101 PRO A C 1
ATOM 774 O O . PRO A 1 101 ? 11.584 0.853 -11.866 1.00 69.81 101 PRO A O 1
ATOM 777 N N . ALA A 1 102 ? 11.091 2.518 -13.305 1.00 68.38 102 ALA A N 1
ATOM 778 C CA . ALA A 1 102 ? 10.929 1.681 -14.496 1.00 68.38 102 ALA A CA 1
ATOM 779 C C . ALA A 1 102 ? 12.165 0.816 -14.812 1.00 68.38 102 ALA A C 1
ATOM 781 O O . ALA A 1 102 ? 12.049 -0.227 -15.437 1.00 68.38 102 ALA A O 1
ATOM 782 N N . GLU A 1 103 ? 13.352 1.237 -14.371 1.00 63.19 103 GLU A N 1
ATOM 783 C CA . GLU A 1 103 ? 14.628 0.532 -14.563 1.00 63.19 103 GLU A CA 1
ATOM 784 C C . GLU A 1 103 ? 14.659 -0.838 -13.869 1.00 63.19 103 GLU A C 1
ATOM 786 O O . GLU A 1 103 ? 15.317 -1.759 -14.336 1.00 63.19 103 GLU A O 1
ATOM 791 N N . ILE A 1 104 ? 13.903 -0.982 -12.781 1.00 63.28 104 ILE A N 1
ATOM 792 C CA . ILE A 1 104 ? 13.857 -2.175 -11.922 1.00 63.28 104 ILE A CA 1
ATOM 793 C C . ILE A 1 104 ? 12.784 -3.149 -12.413 1.00 63.28 104 ILE A C 1
ATOM 795 O O . ILE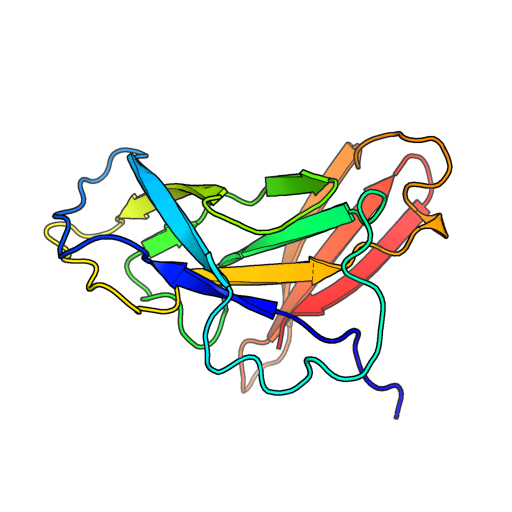 A 1 104 ? 12.834 -4.351 -12.164 1.00 63.28 104 ILE A O 1
ATOM 799 N N . THR A 1 105 ? 11.802 -2.607 -13.125 1.00 60.62 105 THR A N 1
ATOM 800 C CA . THR A 1 105 ? 10.655 -3.306 -13.701 1.00 60.62 105 THR A CA 1
ATOM 801 C C . THR A 1 105 ? 10.787 -3.441 -15.222 1.00 60.62 105 THR A C 1
ATOM 803 O O . THR A 1 105 ? 9.862 -3.916 -15.878 1.00 60.62 105 THR A O 1
ATOM 806 N N . ALA A 1 106 ? 11.948 -3.080 -15.789 1.00 56.75 106 ALA A N 1
ATOM 807 C CA . ALA A 1 106 ? 12.207 -2.947 -17.227 1.00 56.75 106 ALA A CA 1
ATOM 808 C C . ALA A 1 106 ? 11.975 -4.239 -18.032 1.00 56.75 106 ALA A C 1
ATOM 810 O O . ALA A 1 106 ? 11.635 -4.180 -19.212 1.00 56.75 106 ALA A O 1
ATOM 811 N N . ASP A 1 107 ? 12.084 -5.403 -17.388 1.00 59.19 107 ASP A N 1
ATOM 812 C CA . ASP A 1 107 ? 11.790 -6.714 -17.984 1.00 59.19 107 ASP A CA 1
ATOM 813 C C . ASP A 1 107 ? 10.310 -7.134 -17.846 1.00 59.19 107 ASP A C 1
ATOM 815 O O . ASP A 1 107 ? 9.939 -8.265 -18.166 1.00 59.19 107 ASP A O 1
ATOM 819 N N . GLY A 1 108 ? 9.457 -6.278 -17.280 1.00 56.91 108 GLY A N 1
ATOM 820 C CA . GLY A 1 108 ? 8.089 -6.607 -16.879 1.00 56.91 108 GLY A CA 1
ATOM 821 C C . GLY A 1 108 ? 7.997 -7.590 -15.705 1.00 56.91 108 GLY A C 1
ATOM 822 O O . GLY A 1 108 ? 6.885 -7.954 -15.310 1.00 56.91 108 GLY A O 1
ATOM 823 N N . LYS A 1 109 ? 9.137 -8.013 -15.145 1.00 59.50 109 LYS A N 1
ATOM 824 C CA . LYS A 1 109 ? 9.216 -8.918 -13.998 1.00 59.50 109 LYS A CA 1
ATOM 825 C C . LYS A 1 109 ? 8.778 -8.188 -12.736 1.00 59.50 109 LYS A C 1
ATOM 827 O O . LYS A 1 109 ? 9.305 -7.129 -12.408 1.00 59.50 109 LYS A O 1
ATOM 832 N N . SER A 1 110 ? 7.819 -8.778 -12.032 1.00 60.75 110 SER A N 1
ATOM 833 C CA . SER A 1 110 ? 7.525 -8.388 -10.658 1.00 60.75 110 SER A CA 1
ATOM 834 C C . SER A 1 110 ? 8.765 -8.625 -9.788 1.00 60.75 110 SER A C 1
ATOM 836 O O . SER A 1 110 ? 9.455 -9.625 -10.006 1.00 60.75 110 SER A O 1
ATOM 838 N N . PRO A 1 111 ? 9.037 -7.757 -8.803 1.00 64.62 111 PRO A N 1
ATOM 839 C CA . PRO A 1 111 ? 10.076 -7.991 -7.811 1.00 64.62 111 PRO A CA 1
ATOM 840 C C . PRO A 1 111 ? 9.981 -9.378 -7.178 1.00 64.62 111 PRO A C 1
ATOM 842 O O . PRO A 1 111 ? 8.892 -9.861 -6.864 1.00 64.62 111 PRO A O 1
ATOM 845 N N . GLU A 1 112 ? 11.136 -10.009 -6.989 1.00 69.56 112 GLU A N 1
ATOM 846 C CA . GLU A 1 112 ? 11.269 -11.348 -6.406 1.00 69.56 112 GLU A CA 1
ATOM 847 C C . GLU A 1 112 ? 11.081 -11.328 -4.886 1.00 69.56 112 GLU A C 1
ATOM 849 O O . GLU A 1 112 ? 10.683 -12.326 -4.286 1.00 69.56 112 GLU A O 1
ATOM 854 N N . GLY A 1 113 ? 11.338 -10.182 -4.260 1.00 67.56 113 GLY A N 1
ATOM 855 C CA . GLY A 1 113 ? 11.140 -9.986 -2.837 1.00 67.56 113 GLY A CA 1
ATOM 856 C C . GLY A 1 113 ? 11.176 -8.516 -2.455 1.00 67.56 113 GLY A C 1
ATOM 857 O O . GLY A 1 113 ? 11.693 -7.667 -3.184 1.00 67.56 113 GLY A O 1
ATOM 858 N N . TYR A 1 114 ? 10.625 -8.230 -1.285 1.00 73.06 114 TYR A N 1
ATOM 859 C CA . TYR A 1 114 ? 10.752 -6.941 -0.632 1.00 73.06 114 TYR A CA 1
ATOM 860 C C . TYR A 1 114 ? 10.890 -7.147 0.874 1.00 73.06 114 TYR A C 1
ATOM 862 O O . TYR A 1 114 ? 10.412 -8.140 1.426 1.00 73.06 114 TYR A O 1
ATOM 870 N N . TRP A 1 115 ? 11.515 -6.194 1.552 1.00 68.75 115 TRP A N 1
ATOM 871 C CA . TRP A 1 115 ? 11.424 -6.073 3.003 1.00 68.75 115 TRP A CA 1
ATOM 872 C C . TRP A 1 115 ? 11.410 -4.603 3.392 1.00 68.75 115 TRP A C 1
ATOM 874 O O . TRP A 1 115 ? 12.031 -3.770 2.734 1.00 68.75 115 TRP A O 1
ATOM 884 N N . ALA A 1 116 ? 10.685 -4.298 4.461 1.00 68.31 116 ALA A N 1
ATOM 885 C CA . ALA A 1 116 ? 10.708 -2.991 5.089 1.00 68.31 116 ALA A CA 1
ATOM 886 C C . ALA A 1 116 ? 11.4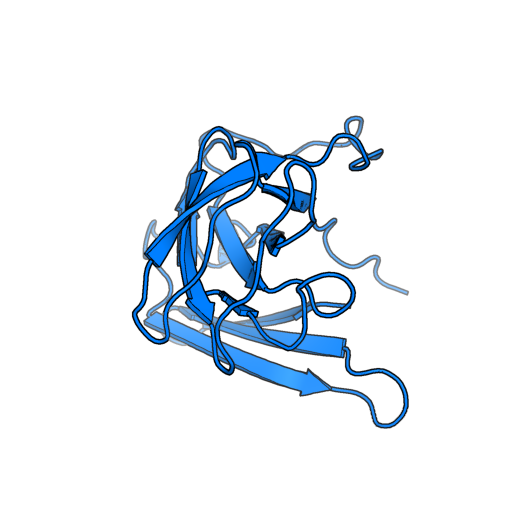76 -3.098 6.409 1.00 68.31 116 ALA A C 1
ATOM 888 O O . ALA A 1 116 ? 11.247 -4.020 7.192 1.00 68.31 116 ALA A O 1
ATOM 889 N N . GLU A 1 117 ? 12.391 -2.171 6.648 1.00 70.50 117 GLU A N 1
ATOM 890 C CA . GLU A 1 117 ? 13.126 -2.042 7.900 1.00 70.50 117 GLU A CA 1
ATOM 891 C C . GLU A 1 117 ? 12.879 -0.660 8.497 1.00 70.50 117 GLU A C 1
ATOM 893 O O . GLU A 1 117 ? 12.740 0.319 7.773 1.00 70.50 117 GLU A O 1
ATOM 898 N N . VAL A 1 118 ? 12.799 -0.560 9.821 1.00 65.56 118 VAL A N 1
ATOM 899 C CA . VAL A 1 118 ? 12.717 0.748 10.473 1.00 65.56 118 VAL A CA 1
ATOM 900 C C . VAL A 1 118 ? 14.118 1.353 10.495 1.00 65.56 118 VAL A C 1
ATOM 902 O O . VAL A 1 118 ? 15.039 0.788 11.082 1.00 65.56 118 VAL A O 1
ATOM 905 N N . VAL A 1 119 ? 14.270 2.507 9.861 1.00 65.38 119 VAL A N 1
ATOM 906 C CA . VAL A 1 119 ? 15.473 3.337 9.841 1.00 65.38 119 VAL A CA 1
ATOM 907 C C . VAL A 1 119 ? 15.241 4.613 10.650 1.00 65.38 119 VAL A C 1
ATOM 909 O O . VAL A 1 119 ? 14.210 5.271 10.526 1.00 65.38 119 VAL A O 1
ATOM 912 N N . GLY A 1 120 ? 16.231 4.983 11.463 1.00 60.16 120 GLY A N 1
ATOM 913 C CA . GLY A 1 120 ? 16.211 6.185 12.302 1.00 60.16 120 GLY A CA 1
ATOM 914 C C . GLY A 1 120 ? 15.869 5.903 13.770 1.00 60.16 120 GLY A C 1
ATOM 915 O O . GLY A 1 120 ? 14.902 5.212 14.073 1.00 60.16 120 GLY A O 1
ATOM 916 N N . GLU A 1 121 ? 16.677 6.450 14.687 1.00 56.88 121 GLU A N 1
ATOM 917 C CA . GLU A 1 121 ? 16.507 6.273 16.142 1.00 56.88 121 GLU A CA 1
ATOM 918 C C . GLU A 1 121 ? 15.348 7.113 16.718 1.00 56.88 121 GLU A C 1
ATOM 920 O O . GLU A 1 121 ? 14.653 6.651 17.619 1.00 56.88 121 GLU A O 1
ATOM 925 N N . ASP A 1 122 ? 15.107 8.316 16.177 1.00 54.56 122 ASP A N 1
ATOM 926 C CA . ASP A 1 122 ? 14.183 9.309 16.766 1.00 54.56 122 ASP A CA 1
ATOM 927 C C . ASP A 1 122 ? 12.844 9.463 16.023 1.00 54.56 122 ASP A C 1
ATOM 929 O O . ASP A 1 122 ? 11.865 9.978 16.570 1.00 54.56 122 ASP A O 1
ATOM 933 N N . ARG A 1 123 ? 12.783 9.047 14.756 1.00 53.34 123 ARG A N 1
ATOM 934 C CA . ARG A 1 123 ? 11.563 9.005 13.940 1.00 53.34 123 ARG A CA 1
ATOM 935 C C . ARG A 1 123 ? 11.618 7.707 13.148 1.00 53.34 123 ARG A C 1
ATOM 937 O O . ARG A 1 123 ? 12.566 7.567 12.379 1.00 53.34 123 ARG A O 1
ATOM 944 N N . PRO A 1 124 ? 10.661 6.783 13.316 1.00 52.53 124 PRO A N 1
ATOM 945 C CA . PRO A 1 124 ? 10.645 5.561 12.532 1.00 52.53 124 PRO A CA 1
ATOM 946 C C . PRO A 1 124 ? 10.300 5.921 11.083 1.00 52.53 124 PRO A C 1
ATOM 948 O O . PRO A 1 124 ? 9.135 5.942 10.702 1.00 52.53 124 PRO A O 1
ATOM 951 N N . SER A 1 125 ? 11.311 6.255 10.283 1.00 60.03 125 SER A N 1
ATOM 952 C CA . SER A 1 125 ? 11.209 6.126 8.833 1.00 60.03 125 SER A CA 1
ATOM 953 C C . SER A 1 125 ? 11.293 4.638 8.514 1.00 60.03 125 SER A C 1
ATOM 955 O O . SER A 1 125 ? 12.038 3.907 9.157 1.00 60.03 125 SER A O 1
ATOM 957 N N . MET A 1 126 ? 10.510 4.148 7.568 1.00 65.31 126 MET A N 1
ATOM 958 C CA . MET A 1 126 ? 10.732 2.815 7.018 1.00 65.31 126 MET A CA 1
ATOM 959 C C . MET A 1 126 ? 11.674 2.947 5.823 1.00 65.31 126 MET A C 1
ATOM 961 O O . MET A 1 126 ? 11.606 3.919 5.088 1.00 65.31 126 MET A O 1
ATOM 965 N N . ALA A 1 127 ? 12.562 1.993 5.620 1.00 66.44 127 ALA A N 1
ATOM 966 C CA . ALA A 1 127 ? 13.294 1.808 4.384 1.00 66.44 127 ALA A CA 1
ATOM 967 C C . ALA A 1 127 ? 12.754 0.540 3.744 1.00 66.44 127 ALA A C 1
ATOM 969 O O . ALA A 1 127 ? 12.688 -0.509 4.380 1.00 66.44 127 ALA A O 1
ATOM 970 N N . CYS A 1 128 ? 12.335 0.644 2.497 1.00 70.69 128 CYS A N 1
ATOM 971 C CA . CYS A 1 128 ? 11.746 -0.437 1.742 1.00 70.69 128 CYS A CA 1
ATOM 972 C C . CYS A 1 128 ? 12.773 -0.879 0.688 1.00 70.69 128 CYS A C 1
ATOM 974 O O . CYS A 1 128 ? 13.165 -0.102 -0.182 1.00 70.69 128 CYS A O 1
ATOM 976 N N . ASN A 1 129 ? 13.246 -2.118 0.784 1.00 74.62 129 ASN A N 1
ATOM 977 C CA . ASN A 1 129 ? 14.172 -2.703 -0.178 1.00 74.62 129 ASN A CA 1
ATOM 978 C C . ASN A 1 129 ? 13.386 -3.602 -1.133 1.00 74.62 129 ASN A C 1
ATOM 980 O O . ASN A 1 129 ? 12.595 -4.429 -0.684 1.00 74.62 129 ASN A O 1
ATOM 984 N N . ILE A 1 130 ? 13.592 -3.433 -2.437 1.00 73.94 130 ILE A N 1
ATOM 985 C CA . ILE A 1 130 ? 12.894 -4.165 -3.500 1.00 73.94 130 ILE A CA 1
ATOM 986 C C . ILE A 1 130 ? 13.944 -4.875 -4.354 1.00 73.94 130 ILE A C 1
ATOM 988 O O . ILE A 1 130 ? 14.831 -4.217 -4.897 1.00 73.94 130 ILE A O 1
ATOM 992 N N . VAL A 1 131 ? 13.848 -6.200 -4.486 1.00 74.62 131 VAL A N 1
ATOM 993 C CA . VAL A 1 131 ? 14.821 -7.021 -5.227 1.00 74.62 131 VAL A CA 1
ATOM 994 C C . VAL A 1 131 ? 14.224 -7.543 -6.529 1.00 74.62 131 VAL A C 1
ATOM 996 O O . VAL A 1 131 ? 13.120 -8.085 -6.537 1.00 74.62 131 VAL A O 1
ATOM 999 N N . CYS A 1 132 ? 14.974 -7.420 -7.623 1.00 70.12 132 CYS A N 1
ATOM 1000 C CA . CYS A 1 132 ? 14.649 -7.979 -8.934 1.00 70.12 132 CYS A CA 1
ATOM 1001 C C . CYS A 1 132 ? 15.910 -8.633 -9.522 1.00 70.12 132 CYS A C 1
ATOM 1003 O O . CYS A 1 132 ? 16.835 -7.947 -9.957 1.00 70.12 132 CYS A O 1
ATOM 1005 N N . GLY A 1 133 ? 15.989 -9.966 -9.496 1.00 74.19 133 GLY A N 1
ATOM 1006 C CA . GLY A 1 133 ? 17.201 -10.691 -9.877 1.00 74.19 133 GLY A CA 1
ATOM 1007 C C . GLY A 1 133 ? 18.407 -10.305 -9.011 1.00 74.19 133 GLY A C 1
ATOM 1008 O O . GLY A 1 133 ? 18.407 -10.512 -7.800 1.00 74.19 133 GLY A O 1
ATOM 1009 N N . SER A 1 134 ? 19.458 -9.759 -9.630 1.00 71.56 134 SER A N 1
ATOM 1010 C CA . SER A 1 134 ? 20.655 -9.276 -8.922 1.00 71.56 134 SER A CA 1
ATOM 1011 C C . SER A 1 134 ? 20.550 -7.833 -8.422 1.00 71.56 134 SER A C 1
ATOM 1013 O O . SER A 1 134 ? 21.448 -7.382 -7.708 1.00 71.56 134 SER A O 1
ATOM 1015 N N . ASP A 1 135 ? 19.495 -7.111 -8.799 1.00 72.81 135 ASP A N 1
ATOM 1016 C CA . ASP A 1 135 ? 19.347 -5.688 -8.513 1.00 72.81 135 ASP A CA 1
ATOM 1017 C C . ASP A 1 135 ? 18.521 -5.471 -7.241 1.00 72.81 135 ASP A C 1
ATOM 1019 O O . ASP A 1 135 ? 17.532 -6.163 -6.993 1.00 72.81 135 ASP A O 1
ATOM 1023 N N . CYS A 1 136 ? 18.921 -4.491 -6.428 1.00 70.88 136 CYS A N 1
ATOM 1024 C CA . CYS A 1 136 ? 18.221 -4.093 -5.210 1.00 70.88 136 CYS A CA 1
ATOM 1025 C C . CYS A 1 136 ? 18.011 -2.578 -5.219 1.00 70.88 136 CYS A C 1
ATOM 1027 O O . CYS A 1 136 ? 18.979 -1.816 -5.273 1.00 70.88 136 CYS A O 1
ATOM 1029 N N . LEU A 1 137 ? 16.756 -2.139 -5.138 1.00 72.88 137 LEU A N 1
ATOM 1030 C CA . LEU A 1 137 ? 16.403 -0.740 -4.936 1.00 72.88 137 LEU A CA 1
ATOM 1031 C C . LEU A 1 137 ? 16.144 -0.482 -3.454 1.00 72.88 137 LEU A C 1
ATOM 1033 O O . LEU A 1 137 ? 15.344 -1.180 -2.841 1.00 72.88 137 LEU A O 1
ATOM 1037 N N . HIS A 1 138 ? 16.749 0.579 -2.930 1.00 72.06 138 HIS A N 1
ATOM 1038 C CA . HIS A 1 138 ? 16.438 1.132 -1.619 1.00 72.06 138 HIS A CA 1
ATOM 1039 C C . HIS A 1 138 ? 15.489 2.329 -1.751 1.00 72.06 138 HIS A C 1
ATOM 1041 O O . HIS A 1 138 ? 15.751 3.246 -2.535 1.00 72.06 138 HIS A O 1
ATOM 1047 N N . VAL A 1 139 ? 14.406 2.325 -0.980 1.00 67.94 139 VAL A N 1
ATOM 1048 C CA . VAL A 1 139 ? 13.398 3.388 -0.939 1.00 67.94 139 VAL A CA 1
ATOM 1049 C C . VAL A 1 139 ? 13.228 3.876 0.489 1.00 67.94 139 VAL A C 1
ATOM 1051 O O . VAL A 1 139 ? 12.892 3.091 1.367 1.00 67.94 139 VAL A O 1
ATOM 1054 N N . ASP A 1 140 ? 13.339 5.182 0.701 1.00 64.38 140 ASP A N 1
ATOM 1055 C CA . ASP A 1 140 ? 12.976 5.802 1.974 1.00 64.38 140 ASP A CA 1
ATOM 1056 C C . ASP A 1 140 ? 11.456 6.053 2.049 1.00 64.38 140 ASP A C 1
ATOM 1058 O O . ASP A 1 140 ? 10.874 6.776 1.240 1.00 64.38 140 ASP A O 1
ATOM 1062 N N . CYS A 1 141 ? 10.815 5.466 3.053 1.00 57.12 141 CYS A N 1
ATOM 1063 C CA . CYS A 1 141 ? 9.387 5.480 3.360 1.00 57.12 141 CYS A CA 1
ATOM 1064 C C . CYS A 1 141 ? 9.191 6.357 4.630 1.00 57.12 141 CYS A C 1
ATOM 1066 O O . CYS A 1 141 ? 9.172 5.844 5.746 1.00 57.12 141 CYS A O 1
ATOM 1068 N N . VAL A 1 142 ? 9.158 7.698 4.483 1.00 56.09 142 VAL A N 1
ATOM 1069 C CA . VAL A 1 142 ? 9.293 8.680 5.605 1.00 56.09 142 VAL A CA 1
ATOM 1070 C C . VAL A 1 142 ? 8.033 8.927 6.430 1.00 56.09 142 VAL A C 1
ATOM 1072 O O . VAL A 1 142 ? 7.217 9.757 5.992 1.00 56.09 142 VAL A O 1
#

pLDDT: mean 73.99, std 15.62, range [24.67, 92.0]

Organism: NCBI:txid364589

Secondary structure (DSSP, 8-state):
-PPPPPPEEEEE-SS-EEE-SS-EEEEEEE-TT---TTS----TT-EEEEEE-TTTS-TTEEE--EEEES--SSEEEEEEESSSSEEE-TT-EEEEEEEEPTTTSTTSPPPSEEEEEEE-SSS-EEEEEEEETTEEEEEEE-

Foldseek 3Di:
DDDAFDKWWWWFADAKDWADQDWDKTWIATAPPSPPPPDDDLAQAWKWWKFFQQPFAPPQKGWDIDMDGHHRGRDITIIGGNDDGDIGGGNGTTIMIHIDDCVLCVVVDAFPDKDWDQDDDPGRWIWIWTHDPPDIDIHTRD

Radius of gyration: 15.18 Å; chains: 1; bounding box: 38×31×37 Å